Protein AF-A0A3D1LBM7-F1 (afdb_monomer_lite)

Foldseek 3Di:
DVCVVVVHDPVVVVVVQVVCCVVPVARCVDPVSVVVVVVVVVVVVVVVVVVVVVD

Structure (mmCIF, N/CA/C/O backbone):
data_AF-A0A3D1LBM7-F1
#
_entry.id   AF-A0A3D1LBM7-F1
#
loop_
_atom_site.group_PDB
_atom_site.id
_atom_site.type_symbol
_atom_site.label_atom_id
_atom_site.label_alt_id
_atom_site.label_comp_id
_atom_site.label_asym_id
_atom_site.label_entity_id
_atom_site.label_seq_id
_atom_site.pdbx_PDB_ins_code
_atom_site.Cartn_x
_atom_site.Cartn_y
_atom_site.Cartn_z
_atom_site.occupancy
_atom_site.B_iso_or_equiv
_atom_site.auth_seq_id
_atom_site.auth_comp_id
_atom_site.auth_asym_id
_atom_site.auth_atom_id
_atom_site.pdbx_PDB_model_num
ATOM 1 N N . GLU A 1 1 ? 4.810 -3.339 -17.420 1.00 87.00 1 GLU A N 1
ATOM 2 C CA . GLU A 1 1 ? 3.987 -2.240 -17.978 1.00 87.00 1 GLU A CA 1
ATOM 3 C C . GLU A 1 1 ? 3.858 -1.065 -17.005 1.00 87.00 1 GLU A C 1
ATOM 5 O O . GLU A 1 1 ? 4.231 0.045 -17.360 1.00 87.00 1 GLU A O 1
ATOM 10 N N . THR A 1 2 ? 3.446 -1.307 -15.757 1.00 93.69 2 THR A N 1
ATOM 11 C CA . THR A 1 2 ? 3.291 -0.286 -14.699 1.00 93.69 2 THR A CA 1
ATOM 12 C C . THR A 1 2 ? 4.526 0.589 -14.471 1.00 93.69 2 THR A C 1
ATOM 14 O O . THR A 1 2 ? 4.395 1.796 -14.316 1.00 93.69 2 THR A O 1
ATOM 17 N N . SER A 1 3 ? 5.734 0.018 -14.517 1.00 93.75 3 SER A N 1
ATOM 18 C CA . SER A 1 3 ? 6.983 0.777 -14.365 1.00 93.75 3 SER A CA 1
ATOM 19 C C . SER A 1 3 ? 7.148 1.863 -15.439 1.00 93.75 3 SER A C 1
ATOM 21 O O . SER A 1 3 ? 7.572 2.967 -15.123 1.00 93.75 3 SER A O 1
ATOM 23 N N . ARG A 1 4 ? 6.718 1.592 -16.684 1.00 95.12 4 ARG A N 1
ATOM 24 C CA . ARG A 1 4 ? 6.701 2.581 -17.775 1.00 95.12 4 ARG A CA 1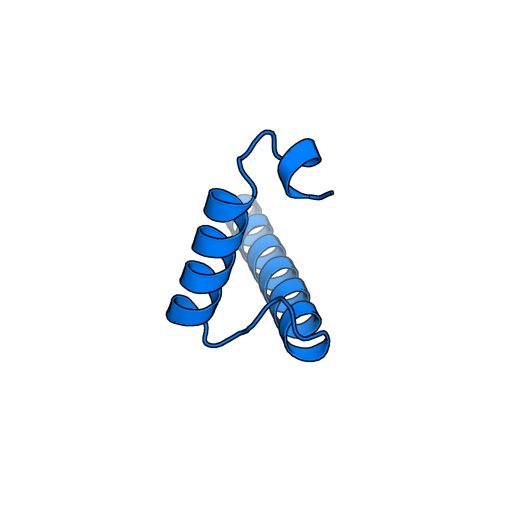
ATOM 25 C C . ARG A 1 4 ? 5.675 3.685 -17.512 1.00 95.12 4 ARG A C 1
ATOM 27 O O . ARG A 1 4 ? 6.020 4.850 -17.627 1.00 95.12 4 ARG A O 1
ATOM 34 N N . LYS A 1 5 ? 4.453 3.327 -17.089 1.00 97.06 5 LYS A N 1
ATOM 35 C CA . LYS A 1 5 ? 3.386 4.297 -16.754 1.00 97.06 5 LYS A CA 1
ATOM 36 C C . LYS A 1 5 ? 3.760 5.216 -15.586 1.00 97.06 5 LYS A C 1
ATOM 38 O O . LYS A 1 5 ? 3.327 6.358 -15.543 1.00 97.06 5 LYS A O 1
ATOM 43 N N . LEU A 1 6 ? 4.550 4.708 -14.641 1.00 95.69 6 LEU A N 1
ATOM 44 C CA . LEU A 1 6 ? 5.026 5.455 -13.476 1.00 95.69 6 LEU A CA 1
ATOM 45 C C . LEU A 1 6 ? 6.372 6.156 -13.707 1.00 95.69 6 LEU A C 1
ATOM 47 O O . LEU A 1 6 ? 6.872 6.778 -12.776 1.00 95.69 6 LEU A O 1
ATOM 51 N N . PHE A 1 7 ? 6.970 6.036 -14.899 1.00 96.50 7 PHE A N 1
ATOM 52 C CA . PHE A 1 7 ? 8.303 6.568 -15.213 1.00 96.50 7 PHE A CA 1
ATOM 53 C C . PHE A 1 7 ? 9.385 6.129 -14.207 1.00 96.50 7 PHE A C 1
ATOM 55 O O . PHE A 1 7 ? 10.288 6.886 -13.859 1.00 96.50 7 PHE A O 1
ATOM 62 N N . VAL A 1 8 ? 9.299 4.885 -13.721 1.00 96.50 8 VAL A N 1
ATOM 63 C CA . VAL A 1 8 ? 10.270 4.294 -12.787 1.00 96.50 8 VAL A CA 1
ATOM 64 C C . VAL A 1 8 ? 10.908 3.044 -13.373 1.00 96.50 8 VAL A C 1
ATOM 66 O O . VAL A 1 8 ? 10.317 2.327 -14.184 1.00 96.50 8 VAL A O 1
ATOM 69 N N . HIS A 1 9 ? 12.108 2.717 -12.901 1.00 97.38 9 HIS A N 1
ATOM 70 C CA . HIS A 1 9 ? 12.730 1.444 -13.233 1.00 97.38 9 HIS A CA 1
ATOM 71 C C . HIS A 1 9 ? 11.944 0.267 -12.626 1.00 97.38 9 HIS A C 1
ATOM 73 O O . HIS A 1 9 ? 11.362 0.371 -11.540 1.00 97.38 9 HIS A O 1
ATOM 79 N N . ARG A 1 10 ? 11.956 -0.892 -13.299 1.00 95.81 10 ARG A N 1
ATOM 80 C CA . ARG A 1 10 ? 11.241 -2.097 -12.834 1.00 95.81 10 ARG A CA 1
ATOM 81 C C . ARG A 1 10 ? 11.669 -2.536 -11.430 1.00 95.81 10 ARG A C 1
ATOM 83 O O . ARG A 1 10 ? 10.818 -2.894 -10.629 1.00 95.81 10 ARG A O 1
ATOM 90 N N . ASN A 1 11 ? 12.957 -2.432 -11.102 1.00 97.38 11 ASN A N 1
ATOM 91 C CA . ASN A 1 11 ? 13.461 -2.816 -9.778 1.00 97.38 11 ASN A CA 1
ATOM 92 C C . ASN A 1 11 ? 12.994 -1.841 -8.695 1.00 97.38 11 ASN A C 1
ATOM 94 O O . ASN A 1 11 ? 12.664 -2.265 -7.595 1.00 97.38 11 ASN A O 1
ATOM 98 N N . THR A 1 12 ? 12.895 -0.547 -9.012 1.00 97.88 12 THR A N 1
ATOM 99 C CA . THR A 1 12 ? 12.334 0.451 -8.095 1.00 97.88 12 THR A CA 1
ATOM 100 C C . THR A 1 12 ? 10.862 0.163 -7.814 1.00 97.88 12 THR A C 1
ATOM 102 O O . THR A 1 12 ? 10.424 0.290 -6.673 1.00 97.88 12 THR A O 1
ATOM 105 N N . LEU A 1 13 ? 10.102 -0.265 -8.828 1.00 97.12 13 LEU A N 1
ATOM 106 C CA . 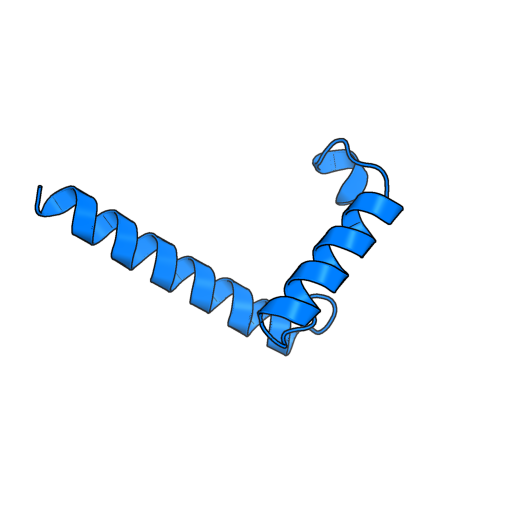LEU A 1 13 ? 8.720 -0.706 -8.640 1.00 97.12 13 LEU A CA 1
ATOM 107 C C . LEU A 1 13 ? 8.647 -1.936 -7.723 1.00 97.12 13 LEU A C 1
ATOM 109 O O . LEU A 1 13 ? 7.899 -1.909 -6.751 1.00 97.12 13 LEU A O 1
ATOM 113 N N . VAL A 1 14 ? 9.451 -2.972 -7.985 1.00 97.19 14 VAL A N 1
ATOM 114 C CA . VAL A 1 14 ? 9.501 -4.187 -7.148 1.00 97.19 14 VAL A CA 1
ATOM 115 C C . VAL A 1 14 ? 9.887 -3.848 -5.709 1.00 97.19 14 VAL A C 1
ATOM 117 O O . VAL A 1 14 ? 9.211 -4.275 -4.782 1.00 97.19 14 VAL A O 1
ATOM 120 N N . TYR A 1 15 ? 10.899 -3.005 -5.506 1.00 97.75 15 TYR A N 1
ATOM 121 C CA . TYR A 1 15 ? 11.306 -2.557 -4.176 1.00 97.75 15 TYR A CA 1
ATOM 122 C C . TYR A 1 15 ? 10.171 -1.856 -3.419 1.00 97.75 15 TYR A C 1
ATOM 124 O O . TYR A 1 15 ? 9.972 -2.098 -2.230 1.00 97.75 15 TYR A O 1
ATOM 132 N N . ARG A 1 16 ? 9.394 -1.002 -4.099 1.00 97.56 16 ARG A N 1
ATOM 133 C CA . ARG A 1 16 ? 8.226 -0.351 -3.488 1.00 97.56 16 ARG A CA 1
ATOM 134 C C . ARG A 1 16 ? 7.150 -1.368 -3.104 1.00 97.56 16 ARG A C 1
ATOM 136 O O . ARG A 1 16 ? 6.589 -1.231 -2.022 1.00 97.56 16 ARG A O 1
ATOM 143 N N . LEU A 1 17 ? 6.897 -2.380 -3.936 1.00 97.62 17 LEU A N 1
ATOM 144 C CA . LEU A 1 17 ? 5.953 -3.459 -3.616 1.00 97.62 17 LEU A CA 1
ATOM 145 C C . LEU A 1 17 ? 6.418 -4.275 -2.402 1.00 97.62 17 LEU A C 1
ATOM 147 O O . LEU A 1 17 ? 5.637 -4.480 -1.479 1.00 97.62 17 LEU A O 1
ATOM 151 N N . GLU A 1 18 ? 7.699 -4.640 -2.339 1.00 98.25 18 GLU A N 1
ATOM 152 C CA . GLU A 1 18 ? 8.270 -5.331 -1.173 1.00 98.25 18 GLU A CA 1
ATOM 153 C C . GLU A 1 18 ? 8.196 -4.475 0.096 1.00 98.25 18 GLU A C 1
ATOM 155 O O . GLU A 1 18 ? 7.894 -4.973 1.181 1.00 98.25 18 GLU A O 1
ATOM 160 N N . LYS A 1 19 ? 8.426 -3.161 -0.018 1.00 98.25 19 LYS A N 1
ATOM 161 C CA . LYS A 1 19 ? 8.275 -2.241 1.113 1.00 98.25 19 LYS A CA 1
ATOM 162 C C . LYS A 1 19 ? 6.823 -2.166 1.592 1.00 98.25 19 LYS A C 1
ATOM 164 O O . LYS A 1 19 ? 6.605 -2.134 2.798 1.00 98.25 19 LYS A O 1
ATOM 169 N N . ILE A 1 20 ? 5.846 -2.157 0.682 1.00 97.75 20 ILE A N 1
ATOM 170 C CA . ILE A 1 20 ? 4.421 -2.206 1.042 1.00 97.75 20 ILE A CA 1
ATOM 171 C C . ILE A 1 20 ? 4.121 -3.505 1.789 1.00 97.75 20 ILE A C 1
ATOM 173 O O . ILE A 1 20 ? 3.629 -3.432 2.911 1.00 97.75 20 ILE A O 1
ATOM 177 N N . LYS A 1 21 ? 4.529 -4.658 1.243 1.00 98.19 21 LYS A N 1
ATOM 178 C CA . LYS A 1 21 ? 4.351 -5.965 1.891 1.00 98.19 21 LYS A CA 1
ATOM 179 C C . LYS A 1 21 ? 4.935 -6.001 3.301 1.00 98.19 21 LYS A C 1
ATOM 181 O O . LYS A 1 21 ? 4.278 -6.465 4.224 1.00 98.19 21 LYS A O 1
ATOM 186 N N . LYS A 1 22 ? 6.136 -5.452 3.503 1.00 98.31 22 LYS A N 1
ATOM 187 C CA . LYS A 1 22 ? 6.760 -5.366 4.836 1.00 98.31 22 LYS A CA 1
ATOM 188 C C . LYS A 1 22 ? 5.991 -4.485 5.822 1.00 98.31 22 LYS A C 1
ATOM 190 O O . LYS A 1 22 ? 6.027 -4.761 7.013 1.00 98.31 22 LYS A O 1
ATOM 195 N N . LEU A 1 23 ? 5.350 -3.416 5.349 1.00 98.00 23 LEU A N 1
ATOM 196 C CA . LEU A 1 23 ? 4.634 -2.467 6.206 1.00 98.00 23 LEU A CA 1
ATOM 197 C C . LEU A 1 23 ? 3.211 -2.919 6.535 1.00 98.00 23 LEU A C 1
ATOM 199 O O . LEU A 1 23 ? 2.724 -2.624 7.621 1.00 98.00 23 LEU A O 1
ATOM 203 N N . THR A 1 24 ? 2.534 -3.578 5.597 1.00 97.25 24 THR A N 1
ATOM 204 C CA . THR A 1 24 ? 1.109 -3.915 5.729 1.00 97.25 24 THR A CA 1
ATOM 205 C C . THR A 1 24 ? 0.841 -5.404 5.880 1.00 97.25 24 THR A C 1
ATOM 207 O O . THR A 1 24 ? -0.284 -5.773 6.194 1.00 97.25 24 THR A O 1
ATOM 210 N N . GLY A 1 25 ? 1.834 -6.257 5.627 1.00 97.69 25 GLY A N 1
ATOM 211 C CA . GLY A 1 25 ? 1.670 -7.709 5.549 1.00 97.69 25 GLY A CA 1
ATOM 212 C C . GLY A 1 25 ? 1.023 -8.204 4.251 1.00 97.69 25 GLY A C 1
ATOM 213 O O . GLY A 1 25 ? 0.924 -9.409 4.071 1.00 97.69 25 GLY A O 1
ATOM 214 N N . LEU A 1 26 ? 0.619 -7.304 3.345 1.00 98.12 26 LEU A N 1
ATOM 215 C CA . LEU A 1 26 ? -0.141 -7.637 2.133 1.00 98.12 26 LEU A CA 1
ATOM 216 C C . LEU A 1 26 ? 0.770 -7.696 0.901 1.00 98.12 26 LEU A C 1
ATOM 218 O O . LEU A 1 26 ? 1.443 -6.711 0.574 1.00 98.12 26 LEU A O 1
ATOM 2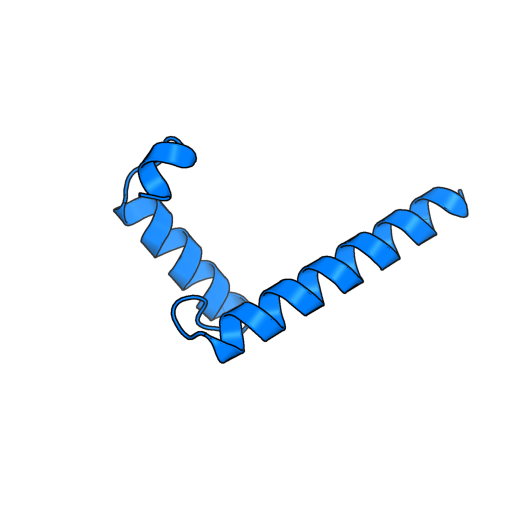22 N N . ASP A 1 27 ? 0.775 -8.818 0.187 1.00 98.00 27 ASP A N 1
ATOM 223 C CA . ASP A 1 27 ? 1.478 -8.964 -1.085 1.00 98.00 27 ASP A CA 1
ATOM 224 C C . ASP A 1 27 ? 0.579 -8.559 -2.257 1.00 98.00 27 ASP A C 1
ATOM 226 O O . ASP A 1 27 ? -0.259 -9.319 -2.717 1.00 98.00 27 ASP A O 1
ATOM 230 N N . LEU A 1 28 ? 0.792 -7.364 -2.810 1.00 96.69 28 LEU A N 1
ATOM 231 C CA . LEU A 1 28 ? -0.040 -6.838 -3.904 1.00 96.69 28 LEU A CA 1
ATOM 232 C C . LEU A 1 28 ? 0.126 -7.567 -5.252 1.00 96.69 28 LEU A C 1
ATOM 234 O O . LEU A 1 28 ? -0.451 -7.132 -6.252 1.00 96.69 28 LEU A O 1
ATOM 238 N N . ARG A 1 29 ? 0.956 -8.614 -5.312 1.00 95.56 29 ARG A N 1
ATOM 239 C CA . ARG A 1 29 ? 0.999 -9.547 -6.447 1.00 95.56 29 ARG A CA 1
ATOM 240 C C . ARG A 1 29 ? -0.080 -10.624 -6.332 1.00 95.56 29 ARG A C 1
ATOM 242 O O . ARG A 1 29 ? -0.501 -11.132 -7.367 1.00 95.56 29 ARG A O 1
ATOM 249 N N . GLU A 1 30 ? -0.538 -10.912 -5.115 1.00 97.75 30 GLU A N 1
ATOM 250 C CA . GLU A 1 30 ? -1.654 -11.811 -4.843 1.00 97.75 30 GLU A CA 1
ATOM 251 C C . GLU A 1 30 ? -2.975 -11.052 -4.975 1.00 97.75 30 GLU A C 1
ATOM 253 O O . GLU A 1 30 ? -3.119 -9.908 -4.532 1.00 97.75 30 GLU A O 1
ATOM 258 N N . PHE A 1 31 ? -3.951 -11.677 -5.632 1.00 96.94 31 PHE A N 1
ATOM 259 C CA . PHE A 1 31 ? -5.200 -11.007 -5.986 1.00 96.94 31 PHE A CA 1
ATOM 260 C C . PHE A 1 31 ? -6.009 -10.587 -4.752 1.00 96.94 31 PHE A C 1
ATOM 262 O O . PHE A 1 31 ? -6.437 -9.434 -4.668 1.00 96.94 31 PHE A O 1
ATOM 269 N N . ASP A 1 32 ? -6.176 -11.491 -3.785 1.00 98.19 32 ASP A N 1
ATOM 270 C CA . ASP A 1 32 ? -6.978 -11.240 -2.583 1.00 98.19 32 ASP A CA 1
ATOM 271 C C . ASP A 1 32 ? -6.385 -10.098 -1.745 1.00 98.19 32 ASP A C 1
ATOM 273 O O . ASP A 1 32 ? -7.086 -9.144 -1.392 1.00 98.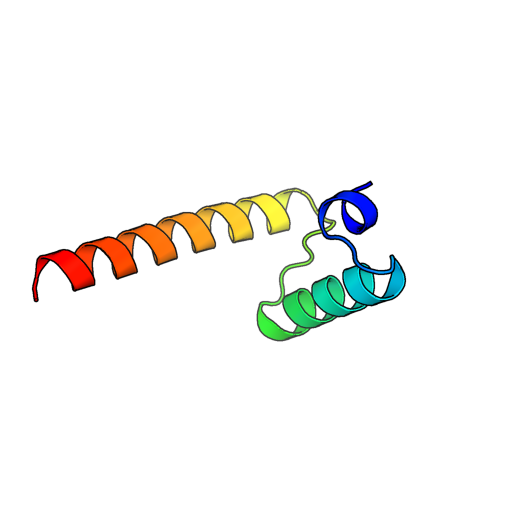19 32 ASP A O 1
ATOM 277 N N . ASP A 1 33 ? -5.069 -10.118 -1.535 1.00 98.25 33 ASP A N 1
ATOM 278 C CA . ASP A 1 33 ? -4.329 -9.055 -0.851 1.00 98.25 33 ASP A CA 1
ATOM 279 C C . ASP A 1 33 ? -4.461 -7.711 -1.577 1.00 98.25 33 ASP A C 1
ATOM 281 O O . ASP A 1 33 ? -4.646 -6.664 -0.944 1.00 98.25 33 ASP A O 1
ATOM 285 N N . ALA A 1 34 ? -4.416 -7.713 -2.913 1.00 97.94 34 ALA A N 1
ATOM 286 C CA . ALA A 1 34 ? -4.603 -6.506 -3.709 1.00 97.94 34 ALA A CA 1
ATOM 287 C C . ALA A 1 34 ? -6.024 -5.929 -3.572 1.00 97.94 34 ALA A C 1
ATOM 289 O O . ALA A 1 34 ? -6.182 -4.702 -3.501 1.00 97.94 34 ALA A O 1
ATOM 290 N N . ILE A 1 35 ? -7.056 -6.778 -3.501 1.00 98.31 35 ILE A N 1
ATOM 291 C CA . ILE A 1 35 ? -8.440 -6.344 -3.260 1.00 98.31 35 ILE A CA 1
ATOM 292 C C . ILE A 1 35 ? -8.580 -5.745 -1.860 1.00 98.31 35 ILE A C 1
ATOM 294 O O . ILE A 1 35 ? -9.107 -4.633 -1.733 1.00 98.31 35 ILE A O 1
ATOM 298 N N . ILE A 1 36 ? -8.049 -6.411 -0.832 1.00 98.25 36 ILE A N 1
ATOM 299 C CA . ILE A 1 36 ? -8.039 -5.903 0.549 1.00 98.25 36 ILE A CA 1
ATOM 300 C C . ILE A 1 36 ? -7.361 -4.530 0.599 1.00 98.25 36 ILE A C 1
ATOM 302 O O . ILE A 1 36 ? -7.926 -3.565 1.125 1.00 98.25 36 ILE A O 1
ATOM 306 N N . PHE A 1 37 ? -6.184 -4.401 -0.016 1.00 98.00 37 PHE A N 1
ATOM 307 C CA . PHE A 1 37 ? -5.442 -3.145 -0.051 1.00 98.00 37 PHE A CA 1
ATOM 308 C C . PHE A 1 37 ? -6.214 -2.033 -0.775 1.00 98.00 37 PHE A C 1
ATOM 310 O O . PHE A 1 37 ? -6.249 -0.889 -0.314 1.00 98.00 37 PHE A O 1
ATOM 317 N N . LYS A 1 38 ? -6.885 -2.354 -1.888 1.00 97.75 38 LYS A N 1
ATOM 318 C CA . LYS A 1 38 ? -7.712 -1.396 -2.634 1.00 97.75 38 LYS A CA 1
ATOM 319 C C . LYS A 1 38 ? -8.875 -0.877 -1.788 1.00 97.75 38 LYS A C 1
ATOM 321 O O . LYS A 1 38 ? -9.089 0.336 -1.745 1.00 97.75 38 LYS A O 1
ATOM 326 N N . VAL A 1 39 ? -9.594 -1.763 -1.098 1.00 98.25 39 VAL A N 1
ATOM 327 C CA . VAL A 1 39 ? -10.700 -1.383 -0.203 1.00 98.25 39 VAL A CA 1
ATOM 328 C C . VAL A 1 39 ? -10.185 -0.526 0.955 1.00 98.25 39 VAL A C 1
ATOM 330 O O . VAL A 1 39 ? -10.753 0.533 1.227 1.00 98.25 39 VAL A O 1
ATOM 333 N N . ALA A 1 40 ? -9.063 -0.904 1.572 1.00 97.75 40 ALA A N 1
ATOM 334 C CA . ALA A 1 40 ? -8.442 -0.121 2.640 1.00 97.75 40 ALA A CA 1
ATOM 335 C C . ALA A 1 40 ? -8.096 1.312 2.186 1.00 97.75 40 ALA A C 1
ATOM 337 O O . ALA A 1 40 ? -8.374 2.280 2.899 1.00 97.75 40 ALA A O 1
ATOM 338 N N . LEU A 1 41 ? -7.557 1.478 0.971 1.00 97.38 41 LEU A N 1
ATOM 339 C CA . LEU A 1 41 ? -7.293 2.801 0.394 1.00 97.38 41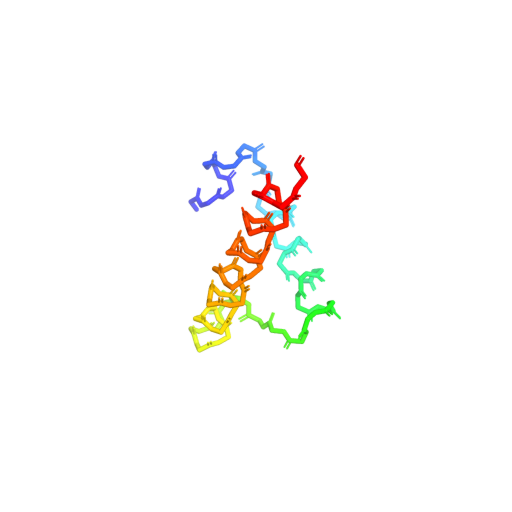 LEU A CA 1
ATOM 340 C C . LEU A 1 41 ? -8.574 3.601 0.117 1.00 97.38 41 LEU A C 1
ATOM 342 O O . LEU A 1 41 ? -8.581 4.817 0.321 1.00 97.38 41 LEU A O 1
ATOM 346 N N . MET A 1 42 ? -9.654 2.949 -0.324 1.00 97.75 42 MET A N 1
ATOM 347 C CA . MET A 1 42 ? -10.954 3.603 -0.515 1.00 97.75 42 MET A CA 1
ATOM 348 C C . MET A 1 42 ? -11.512 4.132 0.810 1.00 97.75 42 MET A C 1
ATOM 350 O O . MET A 1 42 ? -11.916 5.295 0.876 1.00 97.75 42 MET A O 1
ATOM 354 N N . VAL A 1 43 ? -11.466 3.319 1.871 1.00 97.19 43 VAL A N 1
ATOM 355 C CA . VAL A 1 43 ? -11.891 3.723 3.221 1.00 97.19 43 VAL A CA 1
ATOM 356 C C . VAL A 1 43 ? -11.032 4.878 3.731 1.00 97.19 43 VAL A C 1
ATOM 358 O O . VAL A 1 43 ? -11.571 5.894 4.165 1.00 97.19 43 VAL A O 1
ATOM 361 N N . LYS A 1 44 ? -9.703 4.792 3.595 1.00 96.00 44 LYS A N 1
ATOM 362 C CA . LYS A 1 44 ? -8.794 5.882 3.977 1.00 96.00 44 LYS A CA 1
ATOM 363 C C . LYS A 1 44 ? -9.136 7.189 3.256 1.00 96.00 44 LYS A C 1
ATOM 365 O O . LYS A 1 44 ? -9.216 8.235 3.894 1.00 96.00 44 LYS A O 1
ATOM 370 N N . LYS A 1 45 ? -9.367 7.139 1.940 1.00 95.81 45 LYS A N 1
ATOM 371 C CA . LYS A 1 45 ? -9.745 8.322 1.149 1.00 95.81 45 LYS A CA 1
ATOM 372 C C . LYS A 1 45 ? -11.075 8.913 1.622 1.00 95.81 45 LYS A C 1
ATOM 374 O O . LYS A 1 45 ? -11.192 10.134 1.705 1.00 95.81 45 LYS A O 1
ATOM 379 N N . TYR A 1 46 ? -12.051 8.065 1.943 1.00 96.00 46 TYR A N 1
ATOM 380 C CA . TYR A 1 46 ? -13.333 8.504 2.488 1.00 96.00 46 TYR A CA 1
ATOM 381 C C . TYR A 1 46 ? -13.155 9.231 3.824 1.00 96.00 46 TYR A C 1
ATOM 383 O O . TYR A 1 46 ? -13.625 10.360 3.952 1.00 96.00 46 TYR A O 1
ATOM 391 N N . LEU A 1 47 ? -12.421 8.642 4.772 1.00 95.62 47 LEU A N 1
ATOM 392 C CA . LEU A 1 47 ? -12.169 9.242 6.087 1.00 95.62 47 LEU A CA 1
ATOM 393 C C . LEU A 1 47 ? -11.479 10.609 5.975 1.00 95.62 47 LEU A C 1
ATOM 395 O O . LEU A 1 47 ? -11.974 11.579 6.541 1.00 95.62 47 LEU A O 1
ATOM 399 N N . VAL A 1 48 ? -10.430 10.719 5.152 1.00 95.06 48 VAL A N 1
ATOM 400 C CA . VAL A 1 48 ? -9.744 12.003 4.898 1.00 95.06 48 VAL A CA 1
ATOM 401 C C . VAL A 1 48 ? -10.694 13.029 4.270 1.00 95.06 48 VAL A C 1
ATOM 403 O O . VAL A 1 48 ? -10.721 14.191 4.663 1.00 95.06 48 VAL A O 1
ATOM 406 N N . SER A 1 49 ? -11.525 12.613 3.308 1.00 93.75 49 SER A N 1
ATOM 407 C CA . SER A 1 49 ? -12.500 13.522 2.690 1.00 93.75 49 SER A CA 1
ATOM 408 C C . SER A 1 49 ? -13.592 13.989 3.654 1.00 93.75 49 SER A C 1
ATOM 410 O O . SER A 1 49 ? -14.172 15.050 3.438 1.00 93.75 49 SER A O 1
ATOM 412 N N . ARG A 1 50 ? -13.894 13.199 4.693 1.00 90.75 50 ARG A N 1
ATOM 413 C CA . ARG A 1 50 ? -14.845 13.570 5.743 1.00 90.75 50 ARG A CA 1
ATOM 414 C C . ARG A 1 50 ? -14.248 14.558 6.726 1.00 90.75 50 ARG A C 1
ATOM 416 O O . ARG A 1 50 ? -14.940 15.497 7.090 1.00 90.75 50 ARG A O 1
ATOM 423 N N . GLU A 1 51 ? -13.000 14.351 7.127 1.00 86.75 51 GLU A N 1
ATOM 424 C CA . GLU A 1 51 ? -12.272 15.261 8.012 1.00 86.75 51 GLU A CA 1
ATOM 425 C C . GLU A 1 51 ? -12.194 16.668 7.401 1.00 86.75 51 GLU A C 1
ATOM 427 O O . GLU A 1 51 ? -12.613 17.632 8.030 1.00 86.75 51 GLU A O 1
ATOM 432 N N . ASN A 1 52 ? -11.851 16.769 6.111 1.00 79.75 52 ASN A N 1
ATOM 433 C CA . ASN A 1 52 ? -11.819 18.039 5.369 1.00 79.75 52 ASN A CA 1
ATOM 434 C C . ASN A 1 52 ? -13.181 18.742 5.204 1.00 79.75 52 ASN A C 1
ATOM 436 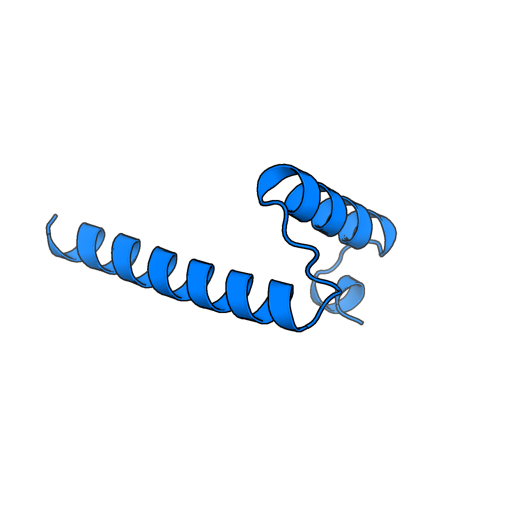O O . ASN A 1 52 ? -13.216 19.864 4.718 1.00 79.75 52 ASN A O 1
ATOM 440 N N . ARG A 1 53 ? -14.305 18.077 5.501 1.00 73.94 53 ARG A N 1
ATOM 441 C CA . ARG A 1 53 ? -15.648 18.688 5.452 1.00 73.94 53 ARG A CA 1
ATOM 442 C C . ARG A 1 53 ? -16.107 19.223 6.808 1.00 73.94 53 ARG A C 1
ATOM 444 O O . ARG A 1 53 ? -17.169 19.832 6.868 1.00 73.94 53 ARG A O 1
ATOM 451 N N . ILE A 1 54 ? -15.389 18.895 7.881 1.00 66.06 54 ILE A N 1
ATOM 452 C CA . ILE A 1 54 ? -15.737 19.271 9.258 1.00 66.06 54 ILE A CA 1
ATOM 453 C C . ILE A 1 54 ? -14.935 20.507 9.708 1.00 66.06 54 ILE A C 1
ATOM 455 O O . ILE A 1 54 ? -15.350 21.184 10.644 1.00 66.06 54 ILE A O 1
ATOM 459 N N . ILE A 1 55 ? -13.827 20.806 9.022 1.00 54.44 55 ILE A N 1
ATOM 460 C CA . ILE A 1 55 ? -13.029 22.035 9.150 1.00 54.44 55 ILE A CA 1
ATOM 461 C C . ILE A 1 55 ? -13.548 23.064 8.143 1.00 54.44 55 ILE A C 1
ATOM 463 O O . ILE A 1 55 ? -13.635 24.253 8.516 1.00 54.44 55 ILE A O 1
#

Radius of gyration: 14.17 Å; chains: 1; bounding box: 29×34×27 Å

pLDDT: mean 94.49, std 8.06, range [54.44, 98.31]

Secondary structure (DSSP, 8-state):
-HHHHTT--HHHHHHHHHHHHHHHS--TTSHHHHHHHHHHHHHHHHHHHHHTTT-

Sequence (55 aa):
ETSRKLFVHRNTLVYRLEKIKKLTGLDLREFDDAIIFKVALMVKKYLVSRENRII